Protein AF-A0ABD0RI62-F1 (afdb_monomer_lite)

pLDDT: mean 86.32, std 11.2, range [43.84, 97.38]

Structure (mmCIF, N/CA/C/O backbone):
data_AF-A0ABD0RI62-F1
#
_entry.id   AF-A0ABD0RI62-F1
#
loop_
_atom_site.group_PDB
_atom_site.id
_atom_site.type_symbol
_atom_site.label_atom_id
_atom_site.label_alt_id
_atom_site.label_comp_id
_atom_site.label_asym_id
_atom_site.label_entity_id
_atom_site.label_seq_id
_atom_site.pdbx_PDB_ins_code
_atom_site.Cartn_x
_atom_site.Cartn_y
_atom_site.Cartn_z
_atom_site.occupancy
_atom_site.B_iso_or_equiv
_atom_site.auth_seq_id
_atom_site.auth_comp_id
_atom_site.auth_asym_id
_atom_site.auth_atom_id
_atom_site.pdbx_PDB_model_num
ATOM 1 N N . MET A 1 1 ? 36.303 -64.182 -51.629 1.00 43.84 1 MET A N 1
ATOM 2 C CA . MET A 1 1 ? 37.503 -63.320 -51.652 1.00 43.84 1 MET A CA 1
ATOM 3 C C . MET A 1 1 ? 37.197 -62.101 -50.800 1.00 43.84 1 MET A C 1
ATOM 5 O O . 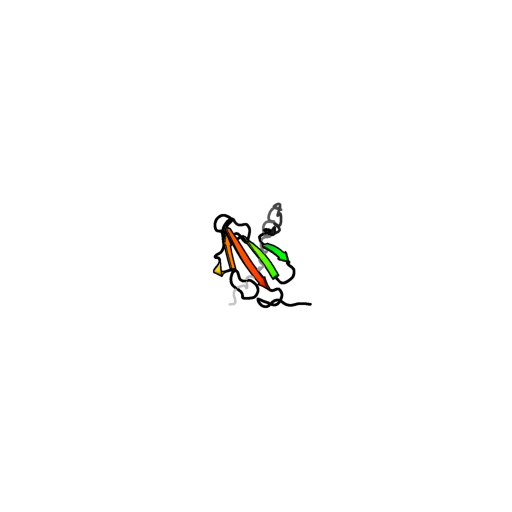MET A 1 1 ? 36.294 -61.359 -51.155 1.00 43.84 1 MET A O 1
ATOM 9 N N . MET A 1 2 ? 37.834 -61.969 -49.634 1.00 48.00 2 MET A N 1
ATOM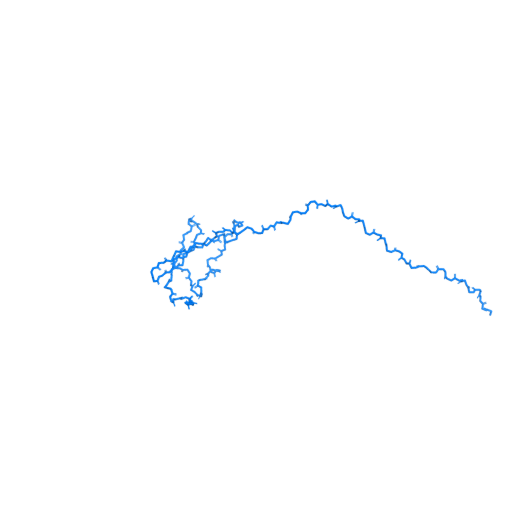 10 C CA . MET A 1 2 ? 37.645 -60.813 -48.750 1.00 48.00 2 MET A CA 1
ATOM 11 C C . MET A 1 2 ? 38.441 -59.644 -49.351 1.00 48.00 2 MET A C 1
ATOM 13 O O . MET A 1 2 ? 39.653 -59.768 -49.515 1.00 48.00 2 MET A O 1
ATOM 17 N N . GLY A 1 3 ? 37.765 -58.570 -49.768 1.00 64.69 3 GLY A N 1
ATOM 18 C CA . GLY A 1 3 ? 38.412 -57.368 -50.308 1.00 64.69 3 GLY A CA 1
ATOM 19 C C . GLY A 1 3 ? 39.280 -56.662 -49.255 1.00 64.69 3 GLY A C 1
ATOM 20 O O . GLY A 1 3 ? 39.099 -56.906 -48.059 1.00 64.69 3 GLY A O 1
ATOM 21 N N . PRO A 1 4 ? 40.239 -55.815 -49.669 1.00 62.25 4 PRO A N 1
ATOM 22 C CA . PRO A 1 4 ? 41.183 -55.187 -48.751 1.00 62.25 4 PRO A CA 1
ATOM 23 C C . PRO A 1 4 ? 40.432 -54.300 -47.753 1.00 62.25 4 PRO A C 1
ATOM 25 O O . PRO A 1 4 ? 39.686 -53.406 -48.143 1.00 62.25 4 PRO A O 1
ATOM 28 N N . ALA A 1 5 ? 40.619 -54.563 -46.459 1.00 62.88 5 ALA A N 1
ATOM 29 C CA . ALA A 1 5 ? 40.059 -53.743 -45.395 1.00 62.88 5 ALA A CA 1
ATOM 30 C C . ALA A 1 5 ? 40.780 -52.388 -45.382 1.00 62.88 5 ALA A C 1
ATOM 32 O O . ALA A 1 5 ? 41.876 -52.254 -44.833 1.00 62.88 5 ALA A O 1
ATOM 33 N N . THR A 1 6 ? 40.188 -51.383 -46.026 1.00 67.44 6 THR A N 1
ATOM 34 C CA . THR A 1 6 ? 40.680 -50.007 -45.974 1.00 67.44 6 THR A CA 1
ATOM 35 C C . THR A 1 6 ? 40.622 -49.534 -44.525 1.00 67.44 6 THR A C 1
ATOM 37 O O . THR A 1 6 ? 39.560 -49.526 -43.904 1.00 67.44 6 THR A O 1
ATOM 40 N N . LYS A 1 7 ? 41.779 -49.186 -43.958 1.00 70.50 7 LYS A N 1
ATOM 41 C CA . LYS A 1 7 ? 41.892 -48.733 -42.571 1.00 70.50 7 LYS A CA 1
ATOM 42 C C . LYS A 1 7 ? 41.105 -47.426 -42.427 1.00 70.50 7 LYS A C 1
ATOM 44 O O . LYS A 1 7 ? 41.456 -46.429 -43.050 1.00 70.50 7 LYS A O 1
ATOM 49 N N . LEU A 1 8 ? 40.023 -47.444 -41.652 1.00 68.44 8 LEU A N 1
ATOM 50 C CA . LEU A 1 8 ? 39.219 -46.253 -41.387 1.00 68.44 8 LEU A CA 1
ATOM 51 C C . LEU A 1 8 ? 40.041 -45.289 -40.523 1.00 68.44 8 LEU A C 1
ATOM 53 O O . LEU A 1 8 ? 40.300 -45.563 -39.352 1.00 68.44 8 LEU A O 1
ATOM 57 N N . THR A 1 9 ? 40.468 -44.169 -41.104 1.00 70.50 9 THR A N 1
ATOM 58 C CA . THR A 1 9 ? 41.097 -43.068 -40.366 1.00 70.50 9 THR A CA 1
ATOM 59 C C . THR A 1 9 ? 39.991 -42.220 -39.752 1.00 70.50 9 THR A C 1
ATOM 61 O O . THR A 1 9 ? 39.557 -41.230 -40.333 1.00 70.50 9 THR A O 1
ATOM 64 N N . TRP A 1 10 ? 39.471 -42.654 -38.608 1.00 72.81 10 TRP A N 1
ATOM 65 C CA . TRP A 1 10 ? 38.548 -41.846 -37.820 1.00 72.81 10 TRP A CA 1
ATOM 66 C C . TRP A 1 10 ? 39.331 -40.977 -36.831 1.00 72.81 10 TRP A C 1
ATOM 68 O O . TRP A 1 10 ? 40.222 -41.472 -36.140 1.00 72.81 10 TRP A O 1
ATOM 78 N N . SER A 1 11 ? 38.983 -39.694 -36.753 1.00 74.88 11 SER A N 1
ATOM 79 C CA . SER A 1 11 ? 39.466 -38.759 -35.734 1.00 74.88 11 SER A CA 1
ATOM 80 C C . SER A 1 11 ? 38.279 -38.081 -35.058 1.00 74.88 11 SER A C 1
ATOM 82 O O . SER A 1 11 ? 37.290 -37.765 -35.720 1.00 74.88 11 SER A O 1
ATOM 84 N N . PHE A 1 12 ? 38.389 -37.845 -33.751 1.00 79.62 12 PHE A N 1
ATOM 85 C CA . PHE A 1 12 ? 37.345 -37.177 -32.978 1.00 79.62 12 PHE A CA 1
ATOM 86 C C . PHE A 1 12 ? 37.104 -35.761 -33.536 1.00 79.62 12 PHE A C 1
ATOM 88 O O . PHE A 1 12 ? 38.082 -35.037 -33.742 1.00 79.62 12 PHE A O 1
ATOM 95 N N . PRO A 1 13 ? 35.849 -35.348 -33.797 1.00 79.56 13 PRO A N 1
ATOM 96 C CA . PRO A 1 13 ? 35.566 -33.992 -34.249 1.00 79.56 13 PRO A CA 1
ATOM 97 C C . PRO A 1 13 ? 36.007 -32.986 -33.184 1.00 79.56 13 PRO A C 1
ATOM 99 O O . PRO A 1 13 ? 35.529 -33.028 -32.051 1.00 79.56 13 PRO A O 1
ATOM 102 N N . THR A 1 14 ? 36.914 -32.076 -33.527 1.00 80.06 14 THR A N 1
ATOM 103 C CA . THR A 1 14 ? 37.218 -30.929 -32.669 1.00 80.06 14 THR A CA 1
ATOM 104 C C . THR A 1 14 ? 36.009 -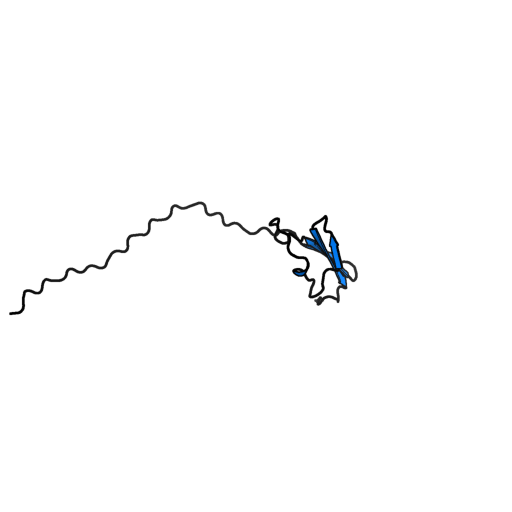30.007 -32.648 1.00 80.06 14 THR A C 1
ATOM 106 O O . THR A 1 14 ? 35.581 -29.530 -33.701 1.00 80.06 14 THR A O 1
ATOM 109 N N . LEU A 1 15 ? 35.450 -29.781 -31.458 1.00 80.62 15 LEU A N 1
ATOM 110 C CA . LEU A 1 15 ? 34.410 -28.778 -31.272 1.00 80.62 15 LEU A CA 1
ATOM 111 C C . LEU A 1 15 ? 35.029 -27.413 -31.608 1.00 80.62 15 LEU A C 1
ATOM 113 O O . LEU A 1 15 ? 36.081 -27.098 -31.046 1.00 80.62 15 LEU A O 1
ATOM 117 N N . PRO A 1 16 ? 34.447 -26.635 -32.538 1.00 78.75 16 PRO A N 1
ATOM 118 C CA . PRO A 1 16 ? 34.901 -25.277 -32.789 1.00 78.75 16 PRO A CA 1
ATOM 119 C C . PRO A 1 16 ? 34.891 -24.507 -31.472 1.00 78.75 16 PRO A C 1
ATOM 121 O O . PRO A 1 16 ? 33.904 -24.562 -30.741 1.00 78.75 16 PRO A O 1
ATOM 124 N N . GLU A 1 17 ? 35.991 -23.827 -31.162 1.00 75.31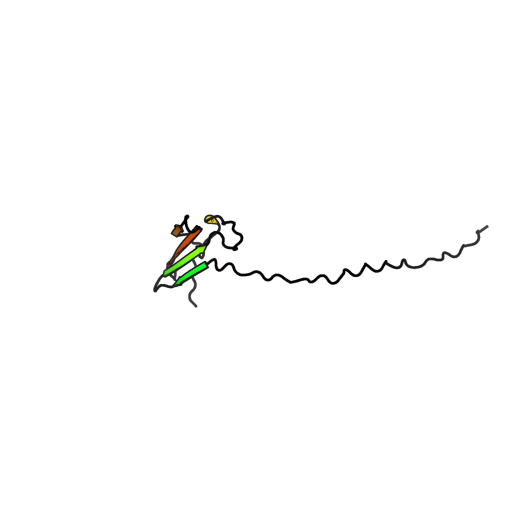 17 GLU A N 1
ATOM 125 C CA . GLU A 1 17 ? 36.044 -22.956 -29.995 1.00 75.31 17 GLU A CA 1
ATOM 126 C C . GLU A 1 17 ? 34.981 -21.869 -30.177 1.00 75.31 17 GLU A C 1
ATOM 128 O O . GLU A 1 17 ? 34.955 -21.191 -31.211 1.00 75.31 17 GLU A O 1
ATOM 133 N N . GLU A 1 18 ? 34.043 -21.773 -29.230 1.00 77.19 18 GLU A N 1
ATOM 134 C CA . GLU A 1 18 ? 33.021 -20.735 -29.288 1.00 77.19 18 GLU A CA 1
ATOM 135 C C . GLU A 1 18 ? 33.721 -19.371 -29.316 1.00 77.19 18 GLU A C 1
ATOM 137 O O . GLU A 1 18 ? 34.668 -19.157 -28.551 1.00 77.19 18 GLU A O 1
ATOM 142 N N . PRO A 1 19 ? 33.302 -18.446 -30.200 1.00 77.25 19 PRO A N 1
ATOM 143 C CA . PRO A 1 19 ? 33.886 -17.118 -30.241 1.00 77.25 19 PRO A CA 1
ATOM 144 C C . PRO A 1 19 ? 33.792 -16.506 -28.847 1.00 77.25 19 PRO A C 1
ATOM 146 O O . PRO A 1 19 ? 32.691 -16.395 -28.304 1.00 77.25 19 PRO A O 1
ATOM 149 N N . GLN A 1 20 ? 34.931 -16.116 -28.270 1.00 71.31 20 GLN A N 1
ATOM 150 C CA . GLN A 1 20 ? 34.927 -15.396 -27.003 1.00 71.31 20 GLN A CA 1
ATOM 151 C C . GLN A 1 20 ? 34.079 -14.138 -27.197 1.00 71.31 20 GLN A C 1
ATOM 153 O O . GLN A 1 20 ? 34.399 -13.289 -28.035 1.00 71.31 20 GLN A O 1
ATOM 158 N N . GLN A 1 21 ? 32.946 -14.063 -26.493 1.00 74.25 21 GLN A N 1
ATOM 159 C CA . GLN A 1 21 ? 32.126 -12.862 -26.519 1.00 74.25 21 GLN A CA 1
ATOM 160 C C . GLN A 1 21 ? 32.991 -11.700 -26.025 1.00 74.25 21 GLN A C 1
ATOM 162 O O . GLN A 1 21 ? 33.708 -11.862 -25.038 1.00 74.25 21 GLN A O 1
ATOM 167 N N . PRO A 1 22 ? 32.968 -10.547 -26.713 1.00 76.06 22 PRO A N 1
ATOM 168 C CA . PRO A 1 22 ? 33.699 -9.380 -26.249 1.00 76.06 22 PRO A CA 1
ATOM 169 C C . PRO A 1 22 ? 33.224 -9.022 -24.839 1.00 76.06 22 PRO A C 1
ATOM 171 O O . PRO A 1 22 ? 32.020 -9.065 -24.582 1.00 76.06 22 PRO A O 1
ATOM 174 N N . ASP A 1 23 ? 34.155 -8.661 -23.954 1.00 73.44 23 ASP A N 1
ATOM 175 C CA . ASP A 1 23 ? 33.846 -8.186 -22.604 1.00 73.44 23 ASP A CA 1
ATOM 176 C C . ASP A 1 23 ? 33.002 -6.908 -22.701 1.00 73.44 23 ASP A C 1
ATOM 178 O O . ASP A 1 23 ? 33.509 -5.792 -22.842 1.00 73.44 23 ASP A O 1
ATOM 182 N N . VAL A 1 24 ? 31.679 -7.073 -22.695 1.00 79.88 24 VAL A N 1
ATOM 183 C CA . VAL A 1 24 ? 30.745 -5.954 -22.644 1.00 79.88 24 VAL A CA 1
ATOM 184 C C . VAL A 1 24 ? 30.720 -5.461 -21.200 1.00 79.88 24 VAL A C 1
ATOM 186 O O . VAL A 1 24 ? 30.606 -6.292 -20.295 1.00 79.88 24 VAL A O 1
ATOM 189 N N . PRO A 1 25 ? 30.785 -4.142 -20.945 1.00 83.25 25 PRO A N 1
ATOM 190 C CA . PRO A 1 25 ? 30.569 -3.604 -19.610 1.00 83.25 25 PRO A CA 1
ATOM 191 C C . PRO A 1 25 ? 29.172 -4.003 -19.119 1.00 83.25 25 PRO A C 1
ATOM 193 O O . PRO A 1 25 ? 28.164 -3.405 -19.493 1.00 83.25 25 PRO A O 1
ATOM 196 N N . PHE A 1 26 ? 29.102 -5.065 -18.320 1.00 81.38 26 PHE A N 1
ATOM 197 C CA . PHE A 1 26 ? 27.883 -5.487 -17.654 1.00 81.38 26 PHE A CA 1
ATOM 198 C C . PHE A 1 26 ? 27.816 -4.783 -16.306 1.00 81.38 26 PHE A C 1
ATOM 200 O O . PHE A 1 26 ? 28.529 -5.130 -15.364 1.00 81.38 26 PHE A O 1
ATOM 207 N N . GLU A 1 27 ? 26.943 -3.789 -16.211 1.00 84.88 27 GLU A N 1
ATOM 208 C CA . GLU A 1 27 ? 26.574 -3.211 -14.927 1.00 84.88 27 GLU A CA 1
ATOM 209 C C . GLU A 1 27 ? 25.338 -3.931 -14.390 1.00 84.88 27 GLU A C 1
ATOM 211 O O . GLU A 1 27 ? 24.231 -3.802 -14.922 1.00 84.88 27 GLU A O 1
ATOM 216 N N . LEU A 1 28 ? 25.524 -4.689 -13.307 1.00 81.50 28 LEU A N 1
ATOM 217 C CA . LEU A 1 28 ? 24.416 -5.286 -12.574 1.00 81.50 28 LEU A CA 1
ATOM 218 C C . LEU A 1 28 ? 23.560 -4.167 -11.965 1.00 81.50 28 LEU A C 1
ATOM 220 O O . LEU A 1 28 ? 23.983 -3.470 -11.038 1.00 81.50 28 LEU A O 1
ATOM 224 N N . ARG A 1 29 ? 22.336 -3.998 -12.472 1.00 81.75 29 ARG A N 1
ATOM 225 C CA . ARG A 1 29 ? 21.370 -3.070 -11.878 1.00 81.75 29 ARG A CA 1
ATOM 226 C C . ARG A 1 29 ? 20.826 -3.656 -10.583 1.00 81.75 29 ARG A C 1
ATOM 228 O O . ARG A 1 29 ? 20.278 -4.754 -10.575 1.00 81.75 29 ARG A O 1
ATOM 235 N N . HIS A 1 30 ? 20.947 -2.890 -9.507 1.00 80.12 30 HIS A N 1
ATOM 236 C CA . HIS A 1 30 ? 20.350 -3.225 -8.222 1.00 80.12 30 HIS A CA 1
ATOM 237 C C . HIS A 1 30 ? 18.954 -2.591 -8.152 1.00 80.12 30 HIS A C 1
ATOM 239 O O . HIS A 1 30 ? 18.813 -1.421 -8.520 1.00 80.12 30 HIS A O 1
ATOM 245 N N . PRO A 1 31 ? 17.918 -3.328 -7.720 1.00 73.69 31 PRO A N 1
ATOM 246 C CA . PRO A 1 31 ? 16.595 -2.751 -7.536 1.00 73.69 31 PRO A CA 1
ATOM 247 C C . PRO A 1 31 ? 16.642 -1.688 -6.433 1.00 73.69 31 PRO A C 1
ATOM 249 O O . PRO A 1 31 ? 17.152 -1.932 -5.340 1.00 73.69 31 PRO A O 1
ATOM 252 N N . VAL A 1 32 ? 16.118 -0.500 -6.735 1.00 74.69 32 VAL A N 1
ATOM 253 C CA . VAL A 1 32 ? 15.961 0.589 -5.767 1.00 74.69 32 VAL A CA 1
ATOM 254 C C . VAL A 1 32 ? 14.571 0.456 -5.138 1.00 74.69 32 VAL A C 1
ATOM 256 O O . VAL A 1 32 ? 13.597 0.336 -5.883 1.00 74.69 32 VAL A O 1
ATOM 259 N N . PRO A 1 33 ? 14.442 0.449 -3.801 1.00 71.44 33 PRO A N 1
ATOM 260 C CA . PRO A 1 33 ? 13.137 0.402 -3.155 1.00 71.44 33 PRO A CA 1
ATOM 261 C C . PRO A 1 33 ? 12.352 1.687 -3.445 1.00 71.44 33 PRO A C 1
ATOM 263 O O . PRO A 1 33 ? 12.891 2.787 -3.345 1.00 71.44 33 PRO A O 1
ATOM 266 N N . ALA A 1 34 ? 11.069 1.549 -3.777 1.00 74.94 34 ALA A N 1
ATOM 267 C CA . ALA A 1 34 ? 10.222 2.661 -4.210 1.00 74.94 34 ALA A CA 1
ATOM 268 C C . ALA A 1 34 ? 9.788 3.622 -3.082 1.00 74.94 34 ALA A C 1
ATOM 270 O O . ALA A 1 34 ? 9.066 4.569 -3.359 1.00 74.94 34 ALA A O 1
ATOM 271 N N . ASN A 1 35 ? 10.212 3.411 -1.825 1.00 86.81 35 ASN A N 1
ATOM 272 C CA . ASN A 1 35 ? 9.753 4.172 -0.648 1.00 86.81 35 ASN A CA 1
ATOM 273 C C . ASN A 1 35 ? 8.226 4.403 -0.651 1.00 86.81 35 ASN A C 1
ATOM 275 O O . ASN A 1 35 ? 7.750 5.503 -0.398 1.00 86.81 35 ASN A O 1
ATOM 279 N N . SER A 1 36 ? 7.468 3.354 -0.973 1.00 92.81 36 SER A N 1
ATOM 280 C CA . SER A 1 36 ? 6.030 3.406 -1.255 1.00 92.81 36 SER A CA 1
ATOM 281 C C . SER A 1 36 ? 5.141 3.198 -0.029 1.00 92.81 36 SER A C 1
ATOM 283 O O . SER A 1 36 ? 3.921 3.188 -0.163 1.00 92.81 36 SER A O 1
ATOM 285 N N . VAL A 1 37 ? 5.729 3.015 1.157 1.00 94.50 37 VAL A N 1
ATOM 286 C CA . VAL A 1 37 ? 5.003 2.791 2.413 1.00 94.50 37 VAL A CA 1
ATOM 287 C C . VAL A 1 37 ? 5.525 3.739 3.480 1.00 94.50 37 VAL A C 1
ATOM 289 O O . VAL A 1 37 ? 6.726 3.758 3.759 1.00 94.50 37 VAL A O 1
ATOM 292 N N . ALA A 1 38 ? 4.616 4.472 4.112 1.00 95.00 38 ALA A N 1
ATOM 293 C CA . ALA A 1 38 ? 4.880 5.253 5.311 1.00 95.00 38 ALA A CA 1
ATOM 294 C C . ALA A 1 38 ? 3.981 4.752 6.444 1.00 95.00 38 ALA A C 1
ATOM 296 O O . ALA A 1 38 ? 2.805 4.477 6.233 1.00 95.00 38 ALA A O 1
ATOM 297 N N . ALA A 1 39 ? 4.531 4.623 7.649 1.00 95.00 39 ALA A N 1
ATOM 298 C CA . ALA A 1 39 ? 3.781 4.204 8.826 1.00 95.00 39 ALA A CA 1
ATOM 299 C C . ALA A 1 39 ? 4.022 5.181 9.975 1.00 95.00 39 ALA A C 1
ATOM 301 O O . ALA A 1 39 ? 5.161 5.559 10.260 1.00 95.00 39 ALA A O 1
ATOM 302 N N . GLN A 1 40 ? 2.941 5.568 10.638 1.00 96.00 40 GLN A N 1
ATOM 303 C CA . GLN A 1 40 ? 2.932 6.414 11.819 1.00 96.00 40 GLN A CA 1
ATOM 304 C C . GLN A 1 40 ? 2.377 5.593 12.983 1.00 96.00 40 GLN A C 1
ATOM 306 O O . GLN A 1 40 ? 1.244 5.113 12.937 1.00 96.00 40 GLN A O 1
ATOM 311 N N . CYS A 1 41 ? 3.194 5.410 14.019 1.00 94.44 41 CYS A N 1
ATOM 312 C CA . CYS A 1 41 ? 2.797 4.700 15.230 1.00 94.44 41 CYS A CA 1
ATOM 313 C C . CYS A 1 41 ? 2.248 5.702 16.246 1.00 94.44 41 CYS A C 1
ATOM 315 O O . CYS A 1 41 ? 2.998 6.549 16.737 1.00 94.44 41 CYS A O 1
ATOM 317 N N . ALA A 1 42 ? 0.960 5.591 16.558 1.00 92.69 42 ALA A N 1
ATOM 318 C CA . ALA A 1 42 ? 0.319 6.322 17.642 1.00 92.69 42 ALA A CA 1
ATOM 319 C C . ALA A 1 42 ? 0.312 5.478 18.931 1.00 92.69 42 ALA A C 1
ATOM 321 O O . ALA A 1 42 ? 0.904 4.397 18.997 1.00 92.69 42 ALA A O 1
ATOM 322 N N . GLU A 1 43 ? -0.347 5.969 19.979 1.00 93.25 43 GLU A N 1
ATOM 323 C CA . GLU A 1 43 ? -0.351 5.326 21.295 1.00 93.25 43 GLU A CA 1
ATOM 324 C C . GLU A 1 43 ? -1.053 3.960 21.295 1.00 93.25 43 GLU A C 1
ATOM 326 O O . GLU A 1 43 ? -0.601 3.039 21.976 1.00 93.25 43 GLU A O 1
ATOM 331 N N . ASN A 1 44 ? -2.164 3.825 20.561 1.00 94.56 44 ASN A N 1
ATOM 332 C CA . ASN A 1 44 ? -2.944 2.582 20.486 1.00 94.56 44 ASN A CA 1
ATOM 333 C C . ASN A 1 44 ? -3.256 2.113 19.059 1.00 94.56 44 ASN A C 1
ATOM 335 O O . ASN A 1 44 ? -3.859 1.049 18.894 1.00 94.56 44 ASN A O 1
ATOM 339 N N . SER A 1 45 ? -2.845 2.876 18.048 1.00 95.06 45 SER A N 1
ATOM 340 C CA . SER A 1 45 ? -3.139 2.615 16.645 1.00 95.06 45 SER A CA 1
ATOM 341 C C . SER A 1 45 ? -1.911 2.820 15.764 1.00 95.06 45 SER A C 1
ATOM 343 O O . SER A 1 45 ? -0.911 3.425 16.158 1.00 95.06 45 SER A O 1
ATOM 345 N N . VAL A 1 46 ? -1.991 2.283 14.555 1.00 96.00 46 VAL A N 1
ATOM 346 C CA . VAL A 1 46 ? -1.044 2.528 13.476 1.00 96.00 46 VAL A CA 1
ATOM 347 C C . VAL A 1 46 ? -1.798 3.101 12.286 1.00 96.00 46 VAL A C 1
ATOM 349 O O . VAL A 1 46 ? -2.868 2.610 11.921 1.00 96.00 46 VAL A O 1
ATOM 352 N N . TYR A 1 47 ? -1.220 4.139 11.697 1.00 96.69 47 TYR A N 1
ATOM 353 C CA . TYR A 1 47 ? -1.698 4.769 10.478 1.00 96.69 47 TYR A CA 1
ATOM 354 C C . TYR A 1 47 ? -0.668 4.526 9.374 1.00 96.69 47 TYR A C 1
ATOM 356 O O . TYR A 1 47 ? 0.497 4.902 9.514 1.00 96.69 47 TYR A O 1
ATOM 364 N N . VAL A 1 48 ? -1.071 3.841 8.308 1.00 96.62 48 VAL A N 1
ATOM 365 C CA . VAL A 1 48 ? -0.194 3.420 7.213 1.00 96.62 48 VAL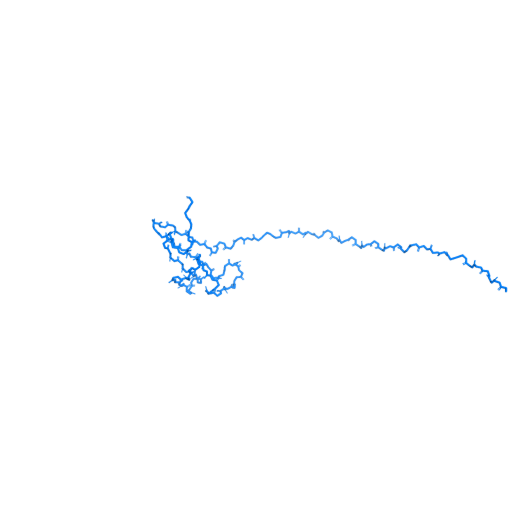 A CA 1
ATOM 366 C C . VAL A 1 48 ? -0.703 4.001 5.905 1.00 96.62 48 VAL A C 1
ATOM 368 O O . VAL A 1 48 ? -1.854 3.794 5.530 1.00 96.62 48 VAL A O 1
ATOM 371 N N . GLU A 1 49 ? 0.185 4.679 5.195 1.00 96.69 49 GLU A N 1
ATOM 372 C CA . GLU A 1 49 ? -0.034 5.188 3.848 1.00 96.69 49 GLU A CA 1
ATOM 373 C C . GLU A 1 49 ? 0.751 4.329 2.863 1.00 96.69 49 GLU A C 1
ATOM 375 O O . GLU A 1 49 ? 1.945 4.073 3.051 1.00 96.69 49 GLU A O 1
ATOM 380 N N . VAL A 1 50 ? 0.076 3.871 1.814 1.00 96.38 50 VAL A N 1
ATOM 381 C CA . VAL A 1 50 ? 0.655 3.027 0.769 1.00 96.38 50 VAL A CA 1
ATOM 382 C C . VAL A 1 50 ? 0.398 3.668 -0.584 1.00 96.38 50 VAL A C 1
ATOM 384 O O . VAL A 1 50 ? -0.750 3.837 -0.979 1.00 96.38 50 VAL A O 1
ATOM 387 N N . MET A 1 51 ? 1.453 3.999 -1.319 1.00 95.56 51 MET A N 1
ATOM 388 C CA . MET A 1 51 ? 1.329 4.465 -2.699 1.00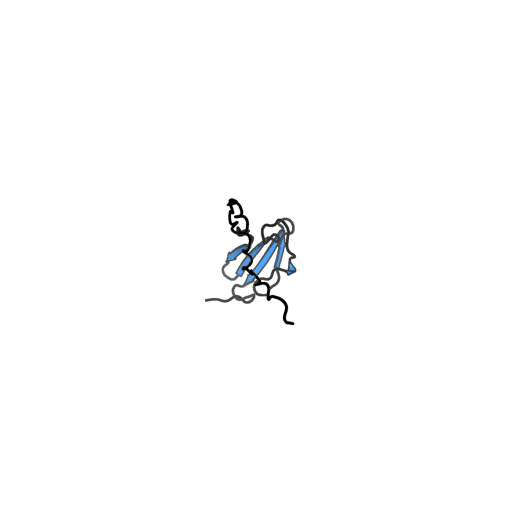 95.56 51 MET A CA 1
ATOM 389 C C . MET A 1 51 ? 0.849 3.324 -3.600 1.00 95.56 51 MET A C 1
ATOM 391 O O . MET A 1 51 ? 1.406 2.223 -3.572 1.00 95.56 51 MET A O 1
ATOM 395 N N . GLU A 1 52 ? -0.142 3.595 -4.447 1.00 93.81 52 GLU A N 1
ATOM 396 C CA . GLU A 1 52 ? -0.664 2.611 -5.398 1.00 93.81 52 GLU A CA 1
ATOM 397 C C . GLU A 1 52 ? 0.382 2.214 -6.449 1.00 93.81 52 GLU A C 1
ATOM 399 O O . GLU A 1 52 ? 0.427 1.050 -6.854 1.00 93.81 52 GLU A O 1
ATOM 404 N N . ASP A 1 53 ? 1.276 3.132 -6.848 1.00 92.81 53 ASP A N 1
ATOM 405 C CA . ASP A 1 53 ? 2.502 2.807 -7.601 1.00 92.81 53 ASP A CA 1
ATOM 406 C C . ASP A 1 53 ? 3.562 2.192 -6.673 1.00 92.81 53 ASP A C 1
ATOM 408 O O . ASP A 1 53 ? 4.655 2.717 -6.451 1.00 92.81 53 ASP A O 1
ATOM 412 N N . PHE A 1 54 ? 3.210 1.045 -6.103 1.00 92.69 54 PHE A N 1
ATOM 413 C CA . PHE A 1 54 ? 3.967 0.393 -5.043 1.00 92.69 54 PHE A CA 1
ATOM 414 C C . PHE A 1 54 ? 5.402 0.028 -5.448 1.00 92.69 54 PHE A C 1
ATOM 416 O O . PHE A 1 54 ? 6.301 -0.004 -4.605 1.00 92.69 54 PHE A O 1
ATOM 423 N N . PHE A 1 55 ? 5.617 -0.247 -6.737 1.00 90.62 55 PHE A N 1
ATOM 424 C CA . PHE A 1 55 ? 6.912 -0.634 -7.298 1.00 90.62 55 PHE A CA 1
ATOM 425 C C . PHE A 1 55 ? 7.686 0.537 -7.921 1.00 90.62 55 PHE A C 1
ATOM 427 O O . PHE A 1 55 ? 8.795 0.317 -8.409 1.00 90.62 55 PHE A O 1
ATOM 434 N N . GLY A 1 56 ? 7.135 1.757 -7.928 1.00 89.00 56 GLY A N 1
ATOM 435 C CA . GLY A 1 56 ? 7.775 2.920 -8.554 1.00 89.00 56 GLY A CA 1
ATOM 436 C C . GLY A 1 56 ? 7.932 2.779 -10.073 1.00 89.00 56 GLY A C 1
ATOM 437 O O . GLY A 1 56 ? 8.923 3.233 -10.646 1.00 89.00 56 GLY A O 1
ATOM 438 N N . THR A 1 57 ? 6.996 2.083 -10.724 1.00 89.12 57 THR A N 1
ATOM 439 C CA . THR A 1 57 ? 7.011 1.806 -12.174 1.00 89.12 57 THR A CA 1
ATOM 440 C C . THR A 1 57 ? 6.114 2.757 -12.969 1.00 89.12 57 THR A C 1
ATOM 442 O O . THR A 1 57 ? 6.053 2.663 -14.196 1.00 89.12 57 THR A O 1
ATOM 445 N N . GLY A 1 58 ? 5.398 3.654 -12.288 1.00 88.38 58 GLY A N 1
ATOM 446 C CA . GLY A 1 58 ? 4.373 4.527 -12.854 1.00 88.38 58 GLY A CA 1
ATOM 447 C C . GLY A 1 58 ? 3.040 3.826 -13.127 1.00 88.38 58 GLY A C 1
ATOM 448 O O . GLY A 1 58 ? 2.152 4.432 -13.724 1.00 88.38 58 GLY A O 1
ATOM 449 N N . THR A 1 59 ? 2.887 2.556 -12.734 1.00 90.75 59 THR A N 1
ATOM 450 C CA . THR A 1 59 ? 1.655 1.783 -12.948 1.00 90.75 59 THR A CA 1
ATOM 451 C C . THR A 1 59 ? 1.013 1.461 -11.599 1.00 90.75 59 THR A C 1
ATOM 453 O O . THR A 1 59 ? 1.546 0.616 -10.877 1.00 90.75 59 THR A O 1
ATOM 456 N N . PRO A 1 60 ? -0.128 2.087 -11.252 1.00 92.00 60 PRO A N 1
ATOM 457 C CA . PRO A 1 60 ? -0.789 1.834 -9.982 1.00 92.00 60 PRO A CA 1
ATOM 458 C C . PRO A 1 60 ? -1.381 0.422 -9.941 1.00 92.00 60 PRO A C 1
ATOM 460 O O . PRO A 1 60 ? -1.935 -0.084 -10.925 1.00 92.00 60 PRO A O 1
ATOM 463 N N . LEU A 1 61 ? -1.268 -0.222 -8.785 1.00 93.38 61 LEU A N 1
ATOM 464 C CA . LEU A 1 61 ? -1.949 -1.476 -8.490 1.00 93.38 61 LEU A CA 1
ATOM 465 C C . LEU A 1 61 ? -3.392 -1.212 -8.051 1.00 93.38 61 LEU A C 1
ATOM 467 O O . LEU A 1 61 ? -3.750 -0.119 -7.635 1.00 93.38 61 LEU A O 1
ATOM 471 N N . LYS A 1 62 ? -4.234 -2.245 -8.124 1.00 92.81 62 LYS A N 1
ATOM 472 C CA . LYS A 1 62 ? -5.615 -2.163 -7.631 1.00 92.81 62 LYS A CA 1
ATOM 473 C C . LYS A 1 62 ? -5.629 -2.098 -6.107 1.00 92.81 62 LYS A C 1
ATOM 475 O O . LYS A 1 62 ? -4.951 -2.910 -5.481 1.00 92.81 62 LYS A O 1
ATOM 480 N N . SER A 1 63 ? -6.516 -1.294 -5.524 1.00 91.88 63 SER A N 1
ATOM 481 C CA . SER A 1 63 ? -6.705 -1.197 -4.068 1.00 91.88 63 SER A CA 1
ATOM 482 C C . SER A 1 63 ? -6.926 -2.551 -3.387 1.00 91.88 63 SER A C 1
ATOM 484 O O . SER A 1 63 ? -6.384 -2.819 -2.320 1.00 91.88 63 SER A O 1
ATOM 486 N N . SER A 1 64 ? -7.635 -3.472 -4.050 1.00 92.62 64 SER A N 1
ATOM 487 C CA . SER A 1 64 ? -7.882 -4.833 -3.550 1.00 92.62 64 SER A CA 1
ATOM 488 C C . SER A 1 64 ? -6.633 -5.721 -3.454 1.00 92.62 64 SER A C 1
ATOM 490 O O . SER A 1 64 ? -6.721 -6.828 -2.932 1.00 92.62 64 SER A O 1
ATOM 492 N N . ALA A 1 65 ? -5.502 -5.300 -4.027 1.00 93.81 65 ALA A N 1
ATOM 493 C CA . ALA A 1 65 ? -4.229 -6.009 -3.921 1.00 93.81 65 ALA A CA 1
ATOM 494 C C . ALA A 1 65 ? -3.513 -5.731 -2.589 1.00 93.81 65 ALA A C 1
ATOM 496 O O . ALA A 1 65 ? -2.551 -6.427 -2.268 1.00 93.81 65 ALA A O 1
ATOM 497 N N . PHE A 1 66 ? -3.977 -4.741 -1.821 1.00 95.44 66 PHE A N 1
ATOM 498 C CA . PHE A 1 66 ? -3.357 -4.318 -0.574 1.00 95.44 66 PHE A CA 1
ATOM 499 C C . PHE A 1 66 ? -4.211 -4.717 0.630 1.00 95.44 66 PHE A C 1
ATOM 501 O O . PHE A 1 66 ? -5.423 -4.509 0.656 1.00 95.44 66 PHE A O 1
ATOM 508 N N . THR A 1 67 ? -3.560 -5.268 1.653 1.00 96.31 67 THR A N 1
ATOM 509 C CA . THR A 1 67 ? -4.185 -5.596 2.941 1.00 96.31 67 THR A CA 1
ATOM 510 C C . THR A 1 67 ? -3.191 -5.381 4.072 1.00 96.31 67 THR A C 1
ATOM 512 O O . THR A 1 67 ? -2.029 -5.771 3.933 1.00 96.31 67 THR A O 1
ATOM 515 N N . LEU A 1 68 ? -3.650 -4.869 5.212 1.00 95.75 68 LEU A N 1
ATOM 516 C CA . LEU A 1 68 ? -2.847 -4.767 6.431 1.00 95.75 68 LEU A CA 1
ATOM 517 C C . LEU A 1 68 ? -3.182 -5.947 7.344 1.00 95.75 68 LEU A C 1
ATOM 519 O O . LEU A 1 68 ? -4.252 -5.973 7.941 1.00 95.75 68 LEU A O 1
ATOM 523 N N . GLY A 1 69 ? -2.318 -6.966 7.375 1.00 92.75 69 GLY A N 1
ATOM 524 C CA . GLY A 1 69 ? -2.494 -8.161 8.218 1.00 92.75 69 GLY A CA 1
ATOM 525 C C . GLY A 1 69 ? -3.872 -8.846 8.097 1.00 92.75 69 GLY A C 1
ATOM 526 O O . GLY A 1 69 ? -4.384 -9.437 9.045 1.00 92.75 69 GLY A O 1
ATOM 527 N N . GLY A 1 70 ? -4.482 -8.760 6.909 1.00 92.56 70 GLY A N 1
ATOM 528 C CA . GLY A 1 70 ? -5.807 -9.309 6.594 1.00 92.56 70 GLY A CA 1
ATOM 529 C C . GLY A 1 70 ? -6.960 -8.297 6.616 1.00 92.56 70 GLY A C 1
ATOM 530 O O . GLY A 1 70 ? -8.060 -8.634 6.183 1.00 92.56 70 GLY A O 1
ATOM 531 N N . CYS A 1 71 ? -6.728 -7.063 7.063 1.00 95.06 71 CYS A N 1
ATOM 532 C CA . CYS A 1 71 ? -7.699 -5.974 7.000 1.00 95.06 71 CYS A CA 1
ATOM 533 C C . CYS A 1 71 ? -7.646 -5.233 5.657 1.00 95.06 71 CYS A C 1
ATOM 535 O O . CYS A 1 71 ? -6.578 -5.057 5.065 1.00 95.06 71 CYS A O 1
ATOM 537 N N . ALA A 1 72 ? -8.812 -4.774 5.199 1.00 95.12 72 ALA A N 1
ATOM 538 C CA . ALA A 1 72 ? -8.936 -3.879 4.052 1.00 95.12 72 ALA A CA 1
ATOM 539 C C . ALA A 1 72 ? -8.538 -2.437 4.419 1.00 95.12 72 ALA A C 1
ATOM 541 O O . ALA A 1 72 ? -8.479 -2.087 5.598 1.00 95.12 72 ALA A O 1
ATOM 542 N N . ALA A 1 73 ? -8.284 -1.613 3.400 1.00 95.81 73 ALA A N 1
ATOM 543 C CA . ALA A 1 73 ? -8.008 -0.189 3.569 1.00 95.81 73 ALA A CA 1
ATOM 544 C C . ALA A 1 73 ? -9.195 0.534 4.225 1.00 95.81 73 ALA A C 1
ATOM 546 O O . ALA A 1 73 ? -10.357 0.218 3.954 1.00 95.81 73 ALA A O 1
ATOM 547 N N . THR A 1 74 ? -8.894 1.504 5.085 1.00 95.75 74 THR A N 1
ATOM 548 C CA . THR A 1 74 ? -9.892 2.355 5.749 1.00 95.75 74 THR A CA 1
ATOM 549 C C . THR A 1 74 ? -10.216 3.601 4.931 1.00 95.75 74 THR A C 1
ATOM 551 O O . THR A 1 74 ? -11.297 4.168 5.092 1.00 95.75 74 THR A O 1
ATOM 554 N N . GLY A 1 75 ? -9.324 4.000 4.020 1.00 94.81 75 GLY A N 1
ATOM 555 C CA . GLY A 1 75 ? -9.526 5.126 3.116 1.00 94.81 75 GLY A CA 1
ATOM 556 C C . GLY A 1 75 ? -8.624 5.077 1.884 1.00 94.81 75 GLY A C 1
ATOM 557 O O . GLY A 1 75 ? -7.720 4.249 1.779 1.00 94.81 75 GLY A O 1
ATOM 558 N N . GLU A 1 76 ? -8.882 5.985 0.949 1.00 95.31 76 GLU A N 1
ATOM 559 C CA . GLU A 1 76 ? -8.107 6.172 -0.279 1.00 95.31 76 GLU A CA 1
ATOM 560 C C . GLU A 1 76 ? -8.074 7.672 -0.608 1.00 95.31 76 GLU A C 1
ATOM 562 O O . GLU A 1 76 ? -9.090 8.360 -0.465 1.00 95.31 76 GLU A O 1
ATOM 567 N N . ASP A 1 77 ? -6.918 8.173 -1.042 1.00 94.06 77 ASP A N 1
ATOM 568 C CA . ASP A 1 77 ? -6.748 9.486 -1.662 1.00 94.06 77 ASP A CA 1
ATOM 569 C C . ASP A 1 77 ? -6.457 9.294 -3.162 1.00 94.06 77 ASP A C 1
ATOM 571 O O . ASP A 1 77 ? -5.306 9.055 -3.547 1.00 94.06 77 ASP A O 1
ATOM 575 N N . PRO A 1 78 ? -7.474 9.435 -4.035 1.00 90.25 78 PRO A N 1
ATOM 576 C CA . PRO A 1 78 ? -7.307 9.267 -5.477 1.00 90.25 78 PRO A CA 1
ATOM 577 C C . PRO A 1 78 ? -6.428 10.345 -6.121 1.00 90.25 78 PRO A C 1
ATOM 579 O O . PRO A 1 78 ? -5.915 10.141 -7.220 1.00 90.25 78 PRO A O 1
ATOM 582 N N . SER A 1 79 ? -6.276 11.509 -5.478 1.00 90.69 79 SER A N 1
ATOM 583 C CA . SER A 1 79 ? -5.463 12.607 -6.016 1.00 90.69 79 SER A CA 1
ATOM 584 C C . SER A 1 79 ? -3.978 12.336 -5.804 1.00 90.69 79 SER A C 1
ATOM 586 O O . SER A 1 79 ? -3.166 12.642 -6.677 1.00 90.69 79 SER A O 1
ATOM 588 N N . ALA A 1 80 ? -3.635 11.752 -4.654 1.00 90.44 80 ALA A N 1
ATOM 589 C CA . ALA A 1 80 ? -2.277 11.335 -4.320 1.00 90.44 80 ALA A CA 1
ATOM 590 C C . ALA A 1 80 ? -1.950 9.898 -4.772 1.00 90.44 80 ALA A C 1
ATOM 592 O O . ALA A 1 80 ? -0.781 9.521 -4.745 1.00 90.44 80 ALA A O 1
ATOM 593 N N . GLN A 1 81 ? -2.953 9.116 -5.197 1.00 92.94 81 GLN A N 1
ATOM 594 C CA . GLN A 1 81 ? -2.841 7.677 -5.480 1.00 92.94 81 GLN A CA 1
ATOM 595 C C . GLN A 1 81 ? -2.290 6.913 -4.269 1.00 92.94 81 GLN A C 1
ATOM 597 O O . GLN A 1 81 ? -1.308 6.170 -4.365 1.00 92.94 81 GLN A O 1
ATOM 602 N N . VAL A 1 82 ? -2.894 7.157 -3.103 1.00 95.62 82 VAL A N 1
ATOM 603 C CA . VAL A 1 82 ? -2.478 6.587 -1.816 1.00 95.62 82 VAL A CA 1
ATOM 604 C C . VAL A 1 82 ? -3.646 5.868 -1.156 1.00 95.62 82 VAL A C 1
ATOM 606 O O . VAL A 1 82 ? -4.747 6.401 -1.045 1.00 95.62 82 VAL A O 1
ATOM 609 N N . LEU A 1 83 ? -3.380 4.667 -0.657 1.00 97.12 83 LEU A N 1
ATOM 610 C CA . LEU A 1 83 ? -4.272 3.893 0.193 1.00 97.12 83 LEU A CA 1
ATOM 611 C C . LEU A 1 83 ? -3.914 4.091 1.654 1.00 97.12 83 LEU A C 1
ATOM 613 O O . LEU A 1 83 ? -2.742 4.078 2.031 1.00 97.12 83 LEU A O 1
ATOM 617 N N . ILE A 1 84 ? -4.947 4.235 2.472 1.00 97.38 84 ILE A N 1
ATOM 618 C CA . ILE A 1 84 ? -4.829 4.521 3.893 1.00 97.38 84 ILE A CA 1
ATOM 619 C C . ILE A 1 84 ? -5.337 3.312 4.671 1.00 97.38 84 ILE A C 1
ATOM 621 O O . ILE A 1 84 ? -6.444 2.817 4.441 1.00 97.38 84 ILE A O 1
ATOM 625 N N . PHE A 1 85 ? -4.528 2.856 5.619 1.00 97.31 85 PHE A N 1
ATOM 626 C CA . PHE A 1 85 ? -4.906 1.856 6.603 1.00 97.31 85 PHE A CA 1
ATOM 627 C C . PHE A 1 85 ? -4.771 2.455 7.992 1.00 97.31 85 PHE A C 1
ATOM 629 O O . PHE A 1 85 ? -3.722 2.975 8.358 1.00 97.31 85 PHE A O 1
ATOM 636 N N . GLU A 1 86 ? -5.821 2.322 8.786 1.00 96.31 86 GLU A N 1
ATOM 637 C CA . GLU A 1 86 ? -5.800 2.656 10.200 1.00 96.31 86 GLU A CA 1
ATOM 638 C C . GLU A 1 86 ? -6.272 1.439 10.988 1.00 96.31 86 GLU A C 1
ATOM 640 O O . GLU A 1 86 ? -7.341 0.884 10.718 1.00 96.31 86 GLU A O 1
ATOM 645 N N . SER A 1 87 ? -5.463 0.986 11.940 1.00 95.94 87 SER A N 1
ATOM 646 C CA . SER A 1 87 ? -5.817 -0.155 12.783 1.00 95.94 87 SER A CA 1
ATOM 647 C C . SER A 1 87 ? -5.265 -0.009 14.189 1.00 95.94 87 SER A C 1
ATOM 649 O O . SER A 1 87 ? -4.177 0.526 14.382 1.00 95.94 87 SER A O 1
ATOM 651 N N . GLU A 1 88 ? -5.970 -0.556 15.176 1.00 95.12 88 GLU A N 1
ATOM 652 C CA . GLU A 1 88 ? -5.434 -0.713 16.529 1.00 95.12 88 GLU A CA 1
ATOM 653 C C . GLU A 1 88 ? -4.176 -1.599 16.527 1.00 95.12 88 GLU A C 1
ATOM 655 O O . GLU A 1 88 ? -4.085 -2.553 15.753 1.00 95.12 88 GLU A O 1
ATOM 660 N N . LEU A 1 89 ? -3.230 -1.346 17.439 1.00 93.50 89 LEU A N 1
ATOM 661 C CA . LEU A 1 89 ? -1.965 -2.098 17.532 1.00 93.50 89 LEU A CA 1
ATOM 662 C C . LEU A 1 89 ? -2.152 -3.592 17.845 1.00 93.50 89 LEU A C 1
ATOM 664 O O . LEU A 1 89 ? -1.267 -4.395 17.572 1.00 93.50 89 LEU A O 1
ATOM 668 N N . GLN A 1 90 ? -3.287 -3.968 18.439 1.00 92.75 90 GLN A N 1
ATOM 669 C CA . GLN A 1 90 ? -3.657 -5.361 18.729 1.00 92.75 90 GLN A CA 1
ATOM 670 C C . GLN A 1 90 ? -4.549 -5.964 17.625 1.00 92.75 90 GLN A C 1
ATOM 672 O O . GLN A 1 90 ? -4.909 -7.140 17.678 1.00 92.75 90 GLN A O 1
ATOM 677 N N . GLY A 1 91 ? -4.959 -5.149 16.650 1.00 91.62 91 GLY A N 1
ATOM 678 C CA . GLY A 1 91 ? -5.874 -5.517 15.576 1.00 91.62 91 GLY A CA 1
ATOM 679 C C . GLY A 1 91 ? -5.156 -6.057 14.342 1.00 91.62 91 GLY A C 1
ATOM 680 O O . GLY A 1 91 ? -3.929 -6.101 14.275 1.00 91.62 91 GLY A O 1
ATOM 681 N N . CYS A 1 92 ? -5.941 -6.470 13.342 1.00 92.94 92 CYS A N 1
ATOM 682 C CA . CYS A 1 92 ? -5.450 -6.827 12.006 1.00 92.94 92 CYS A CA 1
ATOM 683 C C . CYS A 1 92 ? -4.285 -7.833 12.002 1.00 92.94 92 CYS A C 1
ATOM 685 O O . CYS A 1 92 ? -3.334 -7.686 11.249 1.00 92.94 92 CYS A O 1
ATOM 687 N N . GLY A 1 93 ? -4.330 -8.842 12.880 1.00 92.62 93 GLY A N 1
ATOM 688 C CA . GLY A 1 93 ? -3.305 -9.891 12.937 1.00 92.62 93 GLY A CA 1
ATOM 689 C C . GLY A 1 93 ? -1.937 -9.428 13.452 1.00 92.62 93 GLY A C 1
ATOM 690 O O . GLY A 1 93 ? -0.946 -10.124 13.237 1.00 92.62 93 GLY A O 1
ATOM 691 N N . SER A 1 94 ? -1.877 -8.271 14.114 1.00 92.50 94 SER A N 1
ATOM 692 C CA . SER A 1 94 ? -0.651 -7.725 14.694 1.00 92.50 94 SER A CA 1
ATOM 693 C C . SER A 1 94 ? -0.098 -8.608 15.814 1.00 92.50 94 SER A C 1
ATOM 695 O O . SER A 1 94 ? -0.833 -9.285 16.534 1.00 92.50 94 SER A O 1
ATOM 697 N N . THR A 1 95 ? 1.222 -8.582 15.978 1.00 91.12 95 THR A N 1
ATOM 698 C CA . THR A 1 95 ? 1.936 -9.324 17.022 1.00 91.12 95 THR A CA 1
ATOM 699 C C . THR A 1 95 ? 2.775 -8.374 17.859 1.00 91.12 95 THR A C 1
ATOM 701 O O . THR A 1 95 ? 3.486 -7.536 17.305 1.00 91.12 95 THR A O 1
ATOM 704 N N . VAL A 1 96 ? 2.752 -8.554 19.177 1.00 86.44 96 VAL A N 1
ATOM 705 C CA . VAL A 1 96 ? 3.632 -7.849 20.118 1.00 86.44 96 VAL A CA 1
ATOM 706 C C . VAL A 1 96 ? 4.738 -8.815 20.547 1.00 86.44 96 VAL A C 1
ATOM 708 O O . VAL A 1 96 ? 4.440 -9.971 20.851 1.00 86.44 96 VAL A O 1
ATOM 711 N N . MET A 1 97 ? 5.996 -8.366 20.526 1.00 73.00 97 MET A N 1
ATOM 712 C CA . MET A 1 97 ? 7.168 -9.150 20.944 1.00 73.00 97 MET A CA 1
ATOM 713 C C . MET A 1 97 ? 7.691 -8.678 22.298 1.00 73.00 97 MET A C 1
ATOM 715 O O . MET A 1 97 ? 7.650 -7.451 22.539 1.00 73.00 97 MET A O 1
#

Foldseek 3Di:
DDPDDDPDPDDDDDDPDDPDDPPDPDDDDDQDQPPQKDWDDDPFKIKMKGAQVRRVPPDGHDQVVDDQLNHGFPDADPVRNITIHMDTCVDSNHDDD

InterPro domains:
  IPR001507 Zona pellucida domain [PS51034] (40-97)
  IPR055356 ZP-N domain [PF23344] (41-97)

Sequence (97 aa):
MMGPATKLTWSFPTLPEEPQQPDVPFELRHPVPANSVAAQCAENSVYVEVMEDFFGTGTPLKSSAFTLGGCAATGEDPSAQVLIFESELQGCGSTVM

Secondary structure (DSSP, 8-state):
-PPP-------PPPPPPPP---------PPPPP---EEEEE-SSEEEEEEESSTTSSS-PPPGGG--BTTBPPSEEETTTTEEEEEEETTSTT----

Organism: Cirrhinus mrigala (NCBI:txid683832)

Radius of gyration: 31.55 Å; chains: 1; bounding box: 52×76×73 Å